Protein AF-A0A699TKL7-F1 (afdb_monomer_lite)

InterPro domains:
  IPR041577 Reverse transcriptase/retrotransposon-derived protein, RNase H-like domain [PF17919] (5-49)
  IPR043502 DNA/RNA polymerase superfamily [SSF56672] (2-49)

Sequence (49 aa):
MKFDWGEKEEAVFQLLKKNLCSALILALPEGNENFVVYCDASHKGLGAV

Organism: Tanacetum cinerariifolium (NCBI:txid118510)

Structure (mmCIF, N/CA/C/O backbone):
data_AF-A0A699TKL7-F1
#
_entry.id   AF-A0A699TKL7-F1
#
loop_
_atom_site.group_PDB
_atom_site.id
_atom_site.type_symbol
_atom_site.label_atom_id
_atom_site.label_alt_id
_atom_site.label_comp_id
_atom_site.label_asym_id
_atom_site.label_entity_id
_atom_site.label_seq_id
_atom_site.pdbx_PDB_ins_code
_atom_site.Cartn_x
_atom_site.Cartn_y
_atom_site.Cartn_z
_atom_site.occupancy
_atom_site.B_iso_or_equiv
_atom_site.auth_seq_id
_atom_site.auth_comp_id
_atom_site.auth_asym_id
_atom_site.auth_atom_id
_atom_site.pdbx_PDB_model_num
ATOM 1 N N . MET A 1 1 ? 2.320 -6.850 -24.019 1.00 67.75 1 MET A N 1
ATOM 2 C CA . MET A 1 1 ? 2.016 -5.410 -23.898 1.00 67.75 1 MET A CA 1
ATOM 3 C C . MET A 1 1 ? 2.984 -4.842 -22.875 1.00 67.75 1 MET A C 1
ATOM 5 O O . MET A 1 1 ? 3.030 -5.384 -21.778 1.00 67.75 1 MET A O 1
ATOM 9 N N . LYS A 1 2 ? 3.838 -3.883 -23.247 1.00 82.81 2 LYS A N 1
ATOM 10 C CA . LYS A 1 2 ? 4.676 -3.172 -22.272 1.00 82.81 2 LYS A CA 1
ATOM 11 C C . LYS A 1 2 ? 3.903 -1.938 -21.836 1.00 82.81 2 LYS A C 1
ATOM 13 O O . LYS A 1 2 ? 3.377 -1.231 -22.687 1.00 82.81 2 LYS A O 1
ATOM 18 N N . PHE A 1 3 ? 3.790 -1.751 -20.530 1.00 84.81 3 PHE A N 1
ATOM 19 C CA . PHE A 1 3 ? 3.324 -0.497 -19.968 1.00 84.81 3 PHE A CA 1
ATOM 20 C C . PHE A 1 3 ? 4.542 0.399 -19.813 1.00 84.81 3 PHE A C 1
ATOM 22 O O . PHE A 1 3 ? 5.532 -0.016 -19.205 1.00 84.81 3 PHE A O 1
ATOM 29 N N . ASP A 1 4 ? 4.475 1.590 -20.393 1.00 88.19 4 ASP A N 1
ATOM 30 C CA . ASP A 1 4 ? 5.505 2.597 -20.199 1.00 88.19 4 ASP A CA 1
ATOM 31 C C . ASP A 1 4 ? 5.271 3.241 -18.834 1.00 88.19 4 ASP A C 1
ATOM 33 O O . ASP A 1 4 ? 4.288 3.947 -18.617 1.00 88.19 4 ASP A O 1
ATOM 37 N N . TRP A 1 5 ? 6.149 2.916 -17.887 1.00 95.19 5 TRP A N 1
ATOM 38 C CA . TRP A 1 5 ? 6.159 3.505 -16.555 1.00 95.19 5 TRP A CA 1
ATOM 39 C C . TRP A 1 5 ? 7.174 4.641 -16.535 1.00 95.19 5 TRP A C 1
ATOM 41 O O . TRP A 1 5 ? 8.382 4.402 -16.468 1.00 95.19 5 TRP A O 1
ATOM 51 N N . GLY A 1 6 ? 6.686 5.870 -16.667 1.00 96.25 6 GLY A N 1
ATOM 52 C CA . GLY A 1 6 ? 7.499 7.073 -16.665 1.00 96.25 6 GLY A CA 1
ATOM 53 C C . GLY A 1 6 ? 7.470 7.804 -15.327 1.00 96.25 6 GLY A C 1
ATOM 54 O O . GLY A 1 6 ? 6.834 7.404 -14.350 1.00 96.25 6 GLY A O 1
ATOM 55 N N . GLU A 1 7 ? 8.169 8.934 -15.292 1.00 97.44 7 GLU A N 1
ATOM 56 C CA . GLU A 1 7 ? 8.257 9.785 -14.102 1.00 97.44 7 GLU A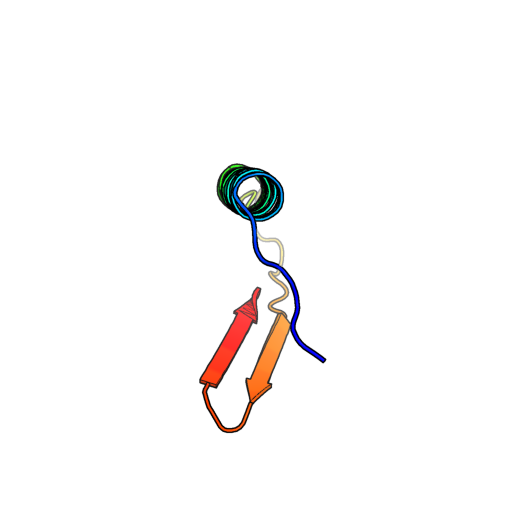 CA 1
ATOM 57 C C . GLU A 1 7 ? 6.893 10.348 -13.679 1.00 97.44 7 GLU A C 1
ATOM 59 O O . GLU A 1 7 ? 6.640 10.542 -12.491 1.00 97.44 7 GLU A O 1
ATOM 64 N N . LYS A 1 8 ? 5.993 10.593 -14.641 1.00 96.94 8 LYS A N 1
ATOM 65 C CA . LYS A 1 8 ? 4.651 11.122 -14.366 1.00 96.94 8 LYS A CA 1
ATOM 66 C C . LYS A 1 8 ? 3.786 10.088 -13.650 1.00 96.94 8 LYS A C 1
ATOM 68 O O . LYS A 1 8 ? 3.123 10.425 -12.672 1.00 96.94 8 LYS A O 1
ATOM 73 N N . GLU A 1 9 ? 3.815 8.843 -14.114 1.00 96.88 9 GLU A N 1
ATOM 74 C CA . GLU A 1 9 ? 3.082 7.723 -13.524 1.00 96.88 9 GLU A CA 1
ATOM 75 C C . GLU A 1 9 ? 3.598 7.428 -12.111 1.00 96.88 9 GLU A C 1
ATOM 77 O O . GLU A 1 9 ? 2.802 7.309 -11.177 1.00 96.88 9 GLU A O 1
ATOM 82 N N . GLU A 1 10 ? 4.924 7.417 -11.928 1.00 97.44 10 GLU A N 1
ATOM 83 C CA . GLU A 1 10 ? 5.547 7.247 -10.614 1.00 97.44 10 GLU A CA 1
ATOM 84 C C . GLU A 1 10 ? 5.147 8.371 -9.648 1.00 97.44 10 GLU A C 1
ATOM 86 O O . GLU A 1 10 ? 4.746 8.100 -8.516 1.00 97.44 10 GLU A O 1
ATOM 91 N N . ALA A 1 11 ? 5.182 9.634 -10.087 1.00 97.81 11 ALA A N 1
ATOM 92 C CA . ALA A 1 11 ? 4.807 10.769 -9.245 1.00 97.81 11 ALA A CA 1
ATOM 93 C C . ALA A 1 11 ? 3.346 10.685 -8.766 1.00 97.81 11 ALA A C 1
ATOM 95 O O . ALA A 1 11 ? 3.062 10.924 -7.588 1.00 97.81 11 ALA A O 1
ATOM 96 N N . VAL A 1 12 ? 2.420 10.298 -9.650 1.00 97.06 12 VAL A N 1
ATOM 97 C CA . VAL A 1 12 ? 1.007 10.096 -9.291 1.00 97.06 12 VAL A CA 1
ATOM 98 C C . VAL A 1 12 ? 0.844 8.904 -8.348 1.00 97.06 12 VAL A C 1
ATOM 100 O O . VAL A 1 12 ? 0.089 8.992 -7.378 1.00 97.06 12 VAL A O 1
ATOM 103 N N . PHE A 1 13 ? 1.571 7.808 -8.571 1.00 96.50 13 PHE A N 1
ATOM 104 C CA . PHE A 1 13 ? 1.514 6.639 -7.695 1.00 96.50 13 PHE A CA 1
ATOM 105 C C . PHE A 1 13 ? 2.024 6.947 -6.281 1.00 96.50 13 PHE A C 1
ATOM 107 O O . PHE A 1 13 ? 1.410 6.539 -5.292 1.00 96.50 13 PHE A O 1
ATOM 114 N N . GLN A 1 14 ? 3.101 7.724 -6.162 1.00 96.94 14 GLN A N 1
ATOM 115 C CA . GLN A 1 14 ? 3.622 8.174 -4.869 1.00 96.94 14 GLN A CA 1
ATOM 116 C C . GLN A 1 14 ? 2.658 9.128 -4.158 1.00 96.94 14 GLN A C 1
ATOM 118 O O . GLN A 1 14 ? 2.450 9.009 -2.948 1.00 96.94 14 GLN A O 1
ATOM 123 N N . LEU A 1 15 ? 2.003 10.024 -4.902 1.00 96.06 15 LEU A N 1
ATOM 124 C CA . LEU A 1 15 ? 0.942 10.865 -4.352 1.00 96.06 15 LEU A CA 1
ATOM 125 C C . LEU A 1 15 ? -0.238 10.027 -3.838 1.00 96.06 15 LEU A C 1
ATOM 127 O O . LEU A 1 15 ? -0.733 10.283 -2.741 1.00 96.06 15 LEU A O 1
ATOM 131 N N . LEU A 1 16 ? -0.660 9.000 -4.583 1.00 94.62 16 LEU A N 1
ATOM 132 C CA . LEU A 1 16 ? -1.740 8.104 -4.168 1.00 94.62 16 LEU A C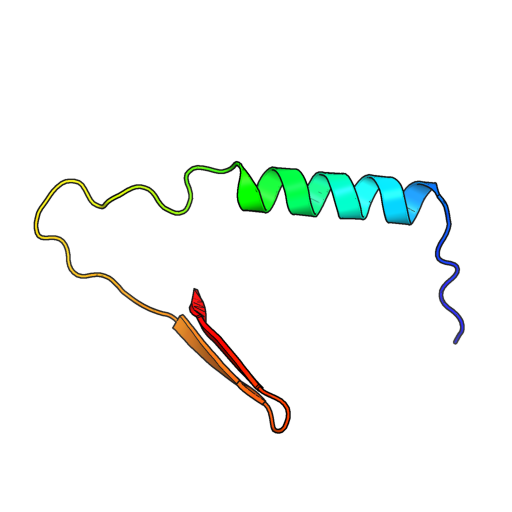A 1
ATOM 133 C C . LEU A 1 16 ? -1.394 7.371 -2.867 1.00 94.62 16 LEU A C 1
ATOM 135 O O . LEU A 1 16 ? -2.201 7.374 -1.940 1.00 94.62 16 LEU A O 1
ATOM 139 N N . LYS A 1 17 ? -0.182 6.808 -2.763 1.00 92.44 17 LYS A N 1
ATOM 140 C CA . LYS A 1 17 ? 0.305 6.186 -1.520 1.00 92.44 17 LYS A CA 1
ATOM 141 C C . LYS A 1 17 ? 0.256 7.161 -0.352 1.00 92.44 17 LYS A C 1
ATOM 143 O O . LYS A 1 17 ? -0.254 6.813 0.708 1.00 92.44 17 LYS A O 1
ATOM 148 N N . LYS A 1 18 ? 0.759 8.385 -0.551 1.00 92.75 18 LYS A N 1
ATOM 149 C CA . LYS A 1 18 ? 0.743 9.420 0.487 1.00 92.75 18 LYS A CA 1
ATOM 150 C C . LYS A 1 18 ? -0.682 9.686 0.961 1.00 92.75 18 LYS A C 1
ATOM 152 O O 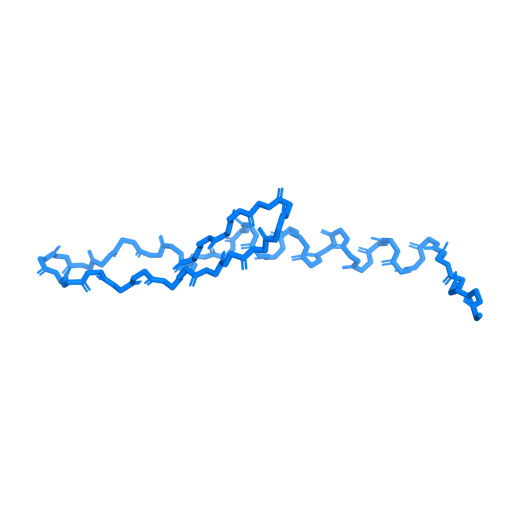. LYS A 1 18 ? -0.917 9.653 2.162 1.00 92.75 18 LYS A O 1
ATOM 157 N N . ASN A 1 19 ? -1.615 9.886 0.033 1.00 90.38 19 ASN A N 1
ATOM 158 C CA . ASN A 1 19 ? -3.009 10.181 0.356 1.00 90.38 19 ASN A CA 1
ATOM 159 C C . ASN A 1 19 ? -3.691 9.024 1.101 1.00 90.38 19 ASN A C 1
ATOM 161 O O . ASN A 1 19 ? -4.392 9.275 2.078 1.00 90.38 19 ASN A O 1
ATOM 165 N N . LEU A 1 20 ? -3.450 7.773 0.688 1.00 87.56 20 LEU A N 1
ATOM 166 C CA . LEU A 1 20 ? -3.985 6.581 1.357 1.00 87.56 20 LEU A CA 1
ATOM 167 C C . LEU A 1 20 ? -3.437 6.414 2.781 1.00 87.56 20 LEU A C 1
ATOM 169 O O . LEU A 1 20 ? -4.187 6.045 3.677 1.00 87.56 20 LEU A O 1
ATOM 173 N N . CYS A 1 21 ? -2.157 6.723 3.005 1.00 85.75 21 CYS A N 1
ATOM 174 C CA . CYS A 1 21 ? -1.531 6.614 4.326 1.00 85.75 21 CYS A CA 1
ATOM 175 C C . CYS A 1 21 ? -1.817 7.811 5.246 1.00 85.75 21 CYS A C 1
ATOM 177 O O . CYS A 1 21 ? -1.668 7.688 6.458 1.00 85.75 21 CYS A O 1
ATOM 179 N N . SER A 1 22 ? -2.165 8.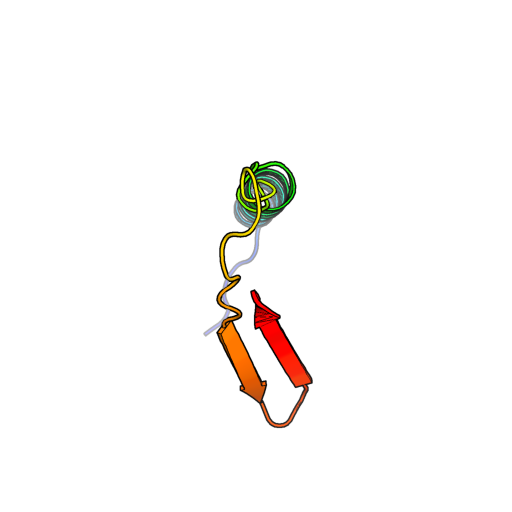978 4.697 1.00 82.88 22 SER A N 1
ATOM 180 C CA . SER A 1 22 ? -2.438 10.187 5.487 1.00 82.88 22 SER A CA 1
ATOM 181 C C . SER A 1 22 ? -3.912 10.393 5.816 1.00 82.88 22 SER A C 1
ATOM 183 O O . SER A 1 22 ? -4.230 11.202 6.686 1.00 82.88 22 SER A O 1
ATOM 185 N N . ALA A 1 23 ? -4.823 9.740 5.093 1.00 70.00 23 ALA A N 1
ATOM 186 C CA . ALA A 1 23 ? -6.245 9.879 5.353 1.00 70.00 23 ALA A CA 1
ATOM 187 C C . ALA A 1 23 ? -6.618 9.193 6.678 1.00 70.00 23 ALA A C 1
ATOM 189 O O . ALA A 1 23 ? -6.229 8.056 6.936 1.00 70.00 23 ALA A O 1
ATOM 190 N N . LEU A 1 24 ? -7.434 9.874 7.486 1.00 61.72 24 LEU A N 1
ATOM 191 C CA . LEU A 1 24 ? -8.080 9.375 8.710 1.00 61.72 24 LEU A CA 1
ATOM 192 C C . LEU A 1 24 ? -9.162 8.315 8.393 1.00 61.72 24 LEU A C 1
ATOM 194 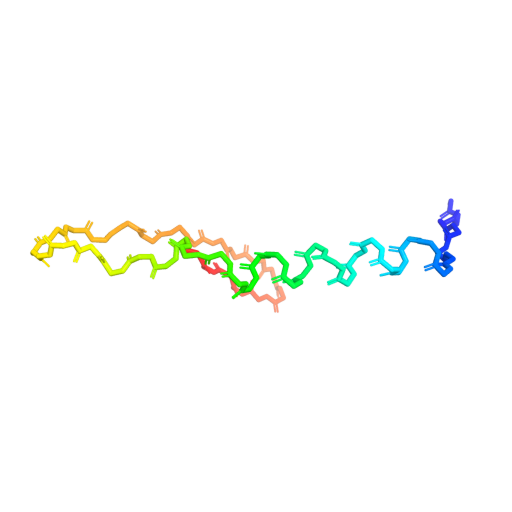O O . LEU A 1 24 ? -10.267 8.359 8.914 1.00 61.72 24 LEU A O 1
ATOM 198 N N . ILE A 1 25 ? -8.871 7.367 7.497 1.00 57.94 25 ILE A N 1
ATOM 199 C CA . ILE A 1 25 ? -9.755 6.222 7.214 1.00 57.94 25 ILE A CA 1
ATOM 200 C C . ILE A 1 25 ? -9.706 5.226 8.387 1.00 57.94 25 ILE A C 1
ATOM 202 O O . ILE A 1 25 ? -10.670 4.515 8.638 1.00 57.94 25 ILE A O 1
ATOM 206 N N . LEU A 1 26 ? -8.626 5.263 9.175 1.00 57.53 26 LEU A N 1
ATOM 207 C CA . LEU A 1 26 ? -8.509 4.661 10.505 1.00 57.53 26 LEU A CA 1
ATOM 208 C C . LEU A 1 26 ? -8.932 5.665 11.590 1.00 57.53 26 LEU A C 1
ATOM 210 O O . LEU A 1 26 ? -8.183 5.929 12.532 1.00 57.53 26 LEU A O 1
ATOM 214 N N . ALA A 1 27 ? -10.100 6.293 11.445 1.00 64.50 27 ALA A N 1
ATOM 215 C CA . ALA A 1 27 ? -10.704 6.938 12.602 1.00 64.50 27 ALA A CA 1
ATOM 216 C C . ALA A 1 27 ? -10.937 5.843 13.654 1.00 64.50 27 ALA A C 1
ATOM 218 O O . ALA A 1 27 ? -11.524 4.803 13.347 1.00 64.50 27 ALA A O 1
ATOM 219 N N . LEU A 1 28 ? -10.435 6.043 14.876 1.00 62.75 28 LEU A N 1
ATOM 220 C CA . LEU A 1 28 ? -10.898 5.235 16.000 1.00 62.75 28 LEU A CA 1
ATOM 221 C C . LEU A 1 28 ? -12.421 5.399 16.044 1.00 62.75 28 LEU A C 1
ATOM 223 O O . LEU A 1 28 ? -12.868 6.548 16.070 1.00 62.75 28 LEU A O 1
ATOM 227 N N . PRO A 1 29 ? -13.216 4.315 16.029 1.00 64.75 29 PRO A N 1
ATOM 228 C CA . PRO A 1 29 ? -14.634 4.459 16.290 1.00 64.75 29 PRO A CA 1
ATOM 229 C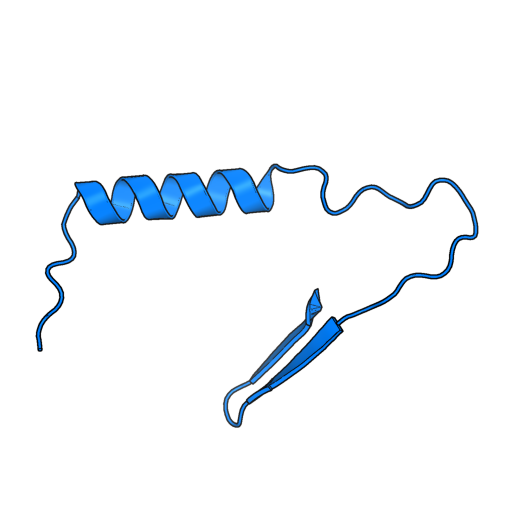 C . PRO A 1 29 ? -14.788 5.154 17.637 1.00 64.75 29 PRO A C 1
ATOM 231 O O . PRO A 1 29 ? -14.062 4.859 18.595 1.00 64.75 29 PRO A O 1
ATOM 234 N N . GLU A 1 30 ? -15.699 6.114 17.700 1.00 66.81 30 GLU A N 1
ATOM 235 C CA . GLU A 1 30 ? -15.960 6.875 18.912 1.00 66.81 30 GLU A CA 1
ATOM 236 C C . GLU A 1 30 ? -16.748 5.988 19.895 1.00 66.81 30 GLU A C 1
ATOM 238 O O . GLU A 1 30 ? -17.945 6.154 20.095 1.00 66.81 30 GLU A O 1
ATOM 243 N N . GLY A 1 31 ? -16.086 5.012 20.530 1.00 71.06 31 GLY A N 1
ATOM 244 C CA . GLY A 1 31 ? -16.670 4.218 21.617 1.00 71.06 31 GLY A CA 1
ATOM 245 C C . GLY A 1 31 ? -16.530 2.701 21.476 1.00 71.06 31 GLY A C 1
ATOM 246 O O . GLY A 1 31 ? -15.455 2.186 21.187 1.00 71.06 31 GLY A O 1
ATOM 247 N N . ASN A 1 32 ? -17.618 1.979 21.771 1.00 71.25 32 ASN A N 1
ATOM 248 C CA . ASN A 1 32 ? -17.713 0.508 21.801 1.00 71.25 32 ASN A CA 1
ATOM 249 C C . ASN A 1 32 ? -18.336 -0.051 20.508 1.00 71.25 32 ASN A C 1
ATOM 251 O O . ASN A 1 32 ? -19.125 -0.997 20.532 1.00 71.25 32 ASN A O 1
ATOM 255 N N . GLU A 1 33 ? -18.081 0.612 19.384 1.00 77.12 33 GLU A N 1
ATOM 256 C CA . GLU A 1 33 ? -18.624 0.182 18.102 1.00 77.12 33 GLU A CA 1
ATOM 257 C C . GLU A 1 33 ? -17.881 -1.064 17.619 1.00 77.12 33 GLU A C 1
ATOM 259 O O . GLU A 1 33 ? -16.664 -1.192 17.769 1.00 77.12 33 GLU A O 1
ATOM 264 N N . ASN A 1 34 ? -18.622 -2.004 17.038 1.00 77.88 34 ASN A N 1
ATOM 265 C CA . ASN A 1 34 ? -18.019 -3.196 16.463 1.00 77.88 34 ASN A CA 1
ATOM 266 C C . ASN A 1 34 ? -17.201 -2.818 15.226 1.00 77.88 34 ASN A C 1
ATOM 268 O O . ASN A 1 34 ? -17.684 -2.109 14.344 1.00 77.88 34 ASN A O 1
ATOM 272 N N . PHE A 1 35 ? -15.992 -3.360 15.128 1.00 79.44 35 PHE A N 1
ATOM 273 C CA . PHE A 1 35 ? -15.168 -3.234 13.934 1.00 79.44 35 PHE A CA 1
ATOM 274 C C . PHE A 1 35 ? -15.540 -4.316 12.921 1.00 79.44 35 PHE A C 1
ATOM 276 O O . PHE A 1 35 ? -15.736 -5.479 13.282 1.00 79.44 35 PHE A O 1
ATOM 283 N N . VAL A 1 36 ? -15.587 -3.941 11.644 1.00 83.19 36 VAL A N 1
ATOM 284 C CA . VAL A 1 36 ? -15.670 -4.889 10.529 1.00 83.19 36 VAL A CA 1
ATOM 285 C C . VAL A 1 36 ? -14.311 -4.919 9.850 1.00 83.19 36 VAL A C 1
ATOM 287 O O . VAL A 1 36 ? -13.817 -3.876 9.436 1.00 83.19 36 VAL A O 1
ATOM 290 N N . VAL A 1 37 ? -13.726 -6.111 9.746 1.00 86.25 37 VAL A N 1
ATOM 291 C CA . VAL A 1 37 ? -12.458 -6.335 9.043 1.00 86.25 37 VAL A CA 1
ATOM 292 C C . VAL A 1 37 ? -12.752 -7.059 7.739 1.00 86.25 37 VAL A C 1
ATOM 294 O O . VAL A 1 37 ? -13.429 -8.092 7.742 1.00 86.25 37 VAL A O 1
ATOM 297 N N . TYR A 1 38 ? -12.225 -6.543 6.634 1.00 89.62 38 TYR A N 1
ATOM 298 C CA . TYR A 1 38 ? -12.323 -7.186 5.329 1.00 89.62 38 TYR A CA 1
ATOM 299 C C . TYR A 1 38 ? -11.000 -7.859 5.003 1.00 89.62 38 TYR A C 1
ATOM 301 O O . TYR A 1 38 ? -9.987 -7.188 4.839 1.00 89.62 38 TYR A O 1
ATOM 309 N N . CYS A 1 39 ? -11.013 -9.184 4.881 1.00 93.44 39 CYS A N 1
ATOM 310 C CA . CYS A 1 39 ? -9.824 -9.976 4.584 1.00 93.44 39 CYS A CA 1
ATOM 311 C C . CYS A 1 39 ? -9.942 -10.639 3.212 1.00 93.44 39 CYS A C 1
ATOM 313 O O . CYS A 1 39 ? -11.003 -11.159 2.869 1.00 93.44 39 CYS A O 1
ATOM 315 N N . ASP A 1 40 ? -8.834 -10.702 2.479 1.00 95.62 40 ASP A N 1
ATOM 316 C CA . ASP A 1 40 ? -8.706 -11.525 1.279 1.00 95.62 40 ASP A CA 1
ATOM 317 C C . ASP A 1 40 ? -7.344 -12.228 1.229 1.00 95.62 40 ASP A C 1
ATOM 319 O O . ASP A 1 40 ? -6.340 -11.732 1.750 1.00 95.62 40 ASP A O 1
ATOM 323 N N . ALA A 1 41 ? -7.312 -13.410 0.616 1.00 96.75 41 ALA A N 1
ATOM 324 C CA . ALA A 1 41 ? -6.136 -14.265 0.556 1.00 96.75 41 ALA A CA 1
ATOM 325 C C . ALA A 1 41 ? -5.835 -14.705 -0.876 1.00 96.75 41 ALA A C 1
ATOM 327 O O . ALA A 1 41 ? -6.701 -15.156 -1.619 1.00 96.75 41 ALA A O 1
ATOM 328 N N . SER A 1 42 ? -4.554 -14.690 -1.221 1.00 96.00 42 SER A N 1
ATOM 329 C CA . SER A 1 42 ? -4.023 -15.300 -2.435 1.00 96.00 42 SER A CA 1
ATOM 330 C C . SER A 1 42 ? -3.031 -16.406 -2.086 1.00 96.00 42 SER A C 1
ATOM 332 O O . SER A 1 42 ? -2.528 -16.493 -0.966 1.00 96.00 42 SER A O 1
ATOM 334 N N . HIS A 1 43 ? -2.639 -17.200 -3.083 1.00 95.12 43 HIS A N 1
ATOM 335 C CA . HIS A 1 43 ? -1.599 -18.224 -2.925 1.00 95.12 43 HIS A CA 1
ATOM 336 C C . HIS A 1 43 ? -0.227 -17.651 -2.483 1.00 95.12 43 HIS A C 1
ATOM 338 O O . HIS A 1 43 ? 0.677 -18.406 -2.128 1.00 95.12 43 HIS A O 1
ATOM 344 N N . LYS A 1 44 ? -0.035 -16.324 -2.532 1.00 96.25 44 LYS A N 1
ATOM 345 C CA . LYS A 1 44 ? 1.219 -15.650 -2.157 1.00 96.25 44 LYS A CA 1
ATOM 346 C C . LYS A 1 44 ? 1.145 -14.892 -0.833 1.00 96.25 44 LYS A C 1
ATOM 348 O O . LYS A 1 44 ? 2.191 -14.526 -0.308 1.00 96.25 44 LYS A O 1
ATOM 353 N N . GLY A 1 45 ? -0.048 -14.633 -0.306 1.00 95.19 45 GLY A N 1
ATOM 354 C CA . GLY A 1 45 ? -0.198 -13.833 0.905 1.00 95.19 45 GLY A CA 1
ATOM 355 C C . GLY A 1 45 ? -1.632 -13.415 1.193 1.00 95.19 45 GLY A C 1
ATOM 356 O O . GLY A 1 45 ? -2.514 -13.560 0.346 1.00 95.19 45 GLY A O 1
ATOM 357 N N . LEU A 1 46 ? -1.820 -12.886 2.400 1.00 95.81 46 LEU A N 1
ATOM 358 C CA . LEU A 1 46 ? -3.079 -12.402 2.961 1.00 95.81 46 LEU A CA 1
ATOM 359 C C . LEU A 1 46 ? -3.044 -10.870 3.069 1.00 95.81 46 LEU A C 1
ATOM 361 O O . LEU A 1 46 ? -2.007 -10.309 3.427 1.00 95.81 46 LEU A O 1
ATOM 365 N N . GLY A 1 47 ? -4.168 -10.213 2.796 1.00 93.94 47 GLY A N 1
ATOM 366 C CA . GLY A 1 47 ? -4.386 -8.790 3.049 1.00 93.94 47 GLY A CA 1
ATOM 367 C C . GLY A 1 47 ? -5.665 -8.563 3.852 1.00 93.94 47 GLY A C 1
ATOM 368 O O . GLY A 1 47 ? -6.615 -9.335 3.735 1.00 93.94 47 GLY A O 1
ATOM 369 N N . ALA A 1 48 ? -5.683 -7.511 4.669 1.00 91.50 48 ALA A N 1
ATOM 370 C CA . ALA A 1 48 ? -6.867 -7.075 5.398 1.00 91.50 48 ALA A CA 1
ATOM 371 C C . ALA A 1 48 ? -6.936 -5.543 5.450 1.00 91.50 48 ALA A C 1
ATOM 373 O O . ALA A 1 48 ? -5.887 -4.892 5.492 1.00 91.50 48 ALA A O 1
ATOM 374 N N . VAL A 1 49 ? -8.153 -4.998 5.444 1.00 86.69 49 VAL A N 1
ATOM 375 C CA . VAL A 1 49 ? -8.461 -3.578 5.681 1.00 86.69 49 VAL A CA 1
ATOM 376 C C . VAL A 1 49 ? -9.538 -3.426 6.741 1.00 86.69 49 VAL A C 1
ATOM 378 O O . VAL A 1 49 ? -10.433 -4.305 6.812 1.00 86.69 49 VAL A O 1
#

Secondary structure (DSSP, 8-state):
------HHHHHHHHHHHHHHHHSGGGPPPSSSPPP---EEEETTEEEE-

Foldseek 3Di:
DDDDDDPVNVVVVVVVVVCVVPDVPVVPPPPDDDDDKDKDDDPVGIDID

Radius of gyration: 16.47 Å; chains: 1; bounding box: 27×29×46 Å

pLDDT: mean 85.56, std 12.42, range [57.53, 97.81]